Protein AF-A0A3R7SE68-F1 (afdb_monomer_lite)

pLDDT: mean 71.48, std 21.61, range [34.12, 95.69]

Sequence (95 aa):
MRREIGPDRAHPLDMVGLWPSGGHRRPGVLIRWPTMKSEKLLAELNRIRADLDKDPSDIEWFTLHHVFCFISYQQGAFQKYLDEVIKPGDEIPED

Foldseek 3Di:
DDDDDDDDDDDPPVPPPDDDPDDDPPPDPPCQVPLDALVVVLVVLVVVLVVDDCDCVDPVNVVSVVVSVVCVVVVVVVSVVSPVPPDRPPDDPDD

Structure (mmCIF, N/CA/C/O backbone):
data_AF-A0A3R7SE68-F1
#
_entry.id   AF-A0A3R7SE68-F1
#
loop_
_atom_site.group_PDB
_atom_site.id
_atom_site.type_symbol
_atom_site.label_atom_id
_atom_site.label_alt_id
_atom_site.label_comp_id
_atom_site.label_asym_id
_atom_site.label_entity_id
_atom_site.label_seq_id
_atom_site.pdbx_PDB_ins_code
_atom_site.Cartn_x
_atom_site.Cartn_y
_atom_site.Cartn_z
_atom_site.occupancy
_atom_site.B_iso_or_equiv
_atom_site.auth_seq_id
_atom_site.auth_comp_id
_atom_site.auth_asym_id
_atom_site.auth_atom_id
_atom_site.pdbx_PDB_model_num
ATOM 1 N 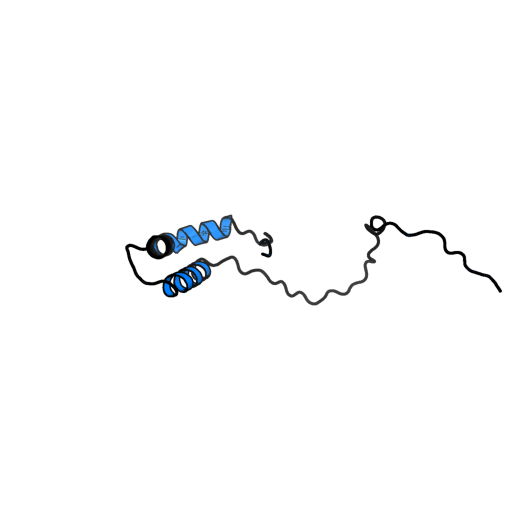N . MET A 1 1 ? 36.107 -31.449 59.774 1.00 43.53 1 MET A N 1
ATOM 2 C CA . MET A 1 1 ? 36.387 -31.478 58.323 1.00 43.53 1 MET A CA 1
ATOM 3 C C . MET A 1 1 ? 35.334 -32.352 57.653 1.00 43.53 1 MET A C 1
ATOM 5 O O . MET A 1 1 ? 35.479 -33.566 57.623 1.00 43.53 1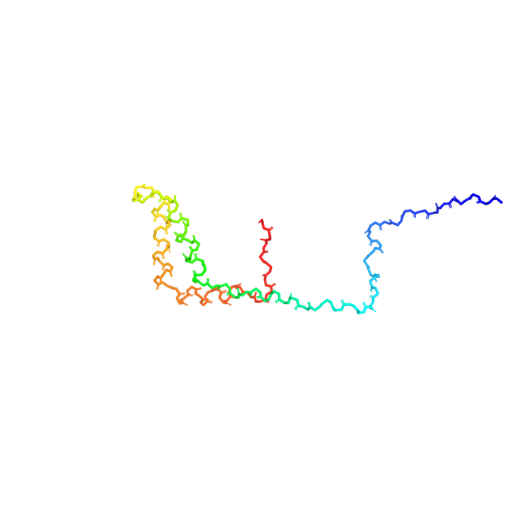 MET A O 1
ATOM 9 N N . ARG A 1 2 ? 34.204 -31.754 57.260 1.00 34.12 2 ARG A N 1
ATOM 10 C CA . ARG A 1 2 ? 33.035 -32.454 56.711 1.00 34.12 2 ARG A CA 1
ATOM 11 C C . ARG A 1 2 ? 33.044 -32.194 55.200 1.00 34.12 2 ARG A C 1
ATOM 13 O O . ARG A 1 2 ? 32.950 -31.042 54.798 1.00 34.12 2 ARG A O 1
ATOM 20 N N . ARG A 1 3 ? 33.283 -33.229 54.387 1.00 40.16 3 ARG A N 1
ATOM 21 C CA . ARG A 1 3 ? 33.177 -33.139 52.924 1.00 40.16 3 ARG A CA 1
ATOM 22 C C . ARG A 1 3 ? 31.694 -33.206 52.576 1.00 40.16 3 ARG A C 1
ATOM 24 O O . ARG A 1 3 ? 31.045 -34.200 52.891 1.00 40.16 3 ARG A O 1
ATOM 31 N N . GLU A 1 4 ? 31.174 -32.131 52.005 1.00 38.75 4 GLU A N 1
ATOM 32 C CA . GLU A 1 4 ? 29.809 -32.060 51.498 1.00 38.75 4 GLU A CA 1
ATOM 33 C C . GLU A 1 4 ? 29.712 -32.878 50.209 1.00 38.75 4 GLU A C 1
ATOM 35 O O . GLU A 1 4 ? 30.426 -32.632 49.239 1.00 38.75 4 GLU A O 1
ATOM 40 N N . ILE A 1 5 ? 28.853 -33.893 50.232 1.00 46.97 5 ILE A N 1
ATOM 41 C CA . ILE A 1 5 ? 28.414 -34.646 49.061 1.00 46.97 5 ILE A CA 1
ATOM 42 C C . ILE A 1 5 ? 26.999 -34.128 48.803 1.00 46.97 5 ILE A C 1
ATOM 44 O O . ILE A 1 5 ? 26.083 -34.445 49.559 1.00 46.97 5 ILE A O 1
ATOM 48 N N . GLY A 1 6 ? 26.854 -33.236 47.823 1.00 45.53 6 GLY A N 1
ATOM 49 C CA . GLY A 1 6 ? 25.573 -32.622 47.475 1.00 45.53 6 GLY A CA 1
ATOM 50 C C . GLY A 1 6 ? 24.625 -33.641 46.836 1.00 45.53 6 GLY A C 1
ATOM 51 O O . GLY A 1 6 ? 25.050 -34.338 45.909 1.00 45.53 6 GLY A O 1
ATOM 52 N N . PRO A 1 7 ? 23.366 -33.751 47.294 1.00 42.72 7 PRO A N 1
ATOM 53 C CA . PRO A 1 7 ? 22.372 -34.534 46.599 1.00 42.72 7 PRO A CA 1
ATOM 54 C C . PRO A 1 7 ? 21.694 -33.666 45.536 1.00 42.72 7 PRO A C 1
ATOM 56 O O . PRO A 1 7 ? 21.118 -32.623 45.823 1.00 42.72 7 PRO A O 1
ATOM 59 N N . ASP A 1 8 ? 21.771 -34.190 44.323 1.00 45.66 8 ASP A N 1
ATOM 60 C CA . ASP A 1 8 ? 20.743 -34.157 43.293 1.00 45.66 8 ASP A CA 1
ATOM 61 C C . ASP A 1 8 ? 20.457 -32.860 42.520 1.00 45.66 8 ASP A C 1
ATOM 63 O O . ASP A 1 8 ? 20.219 -31.775 43.046 1.00 45.66 8 ASP A O 1
ATOM 67 N N . ARG A 1 9 ? 20.468 -33.018 41.195 1.00 52.50 9 ARG A N 1
ATOM 68 C CA . ARG A 1 9 ? 20.121 -31.983 40.225 1.00 52.50 9 ARG A CA 1
ATOM 69 C C . ARG A 1 9 ? 18.607 -31.805 40.255 1.00 52.50 9 ARG A C 1
ATOM 71 O O . ARG A 1 9 ? 17.886 -32.714 39.858 1.00 52.50 9 ARG A O 1
ATOM 78 N N . ALA A 1 10 ? 18.131 -30.626 40.638 1.00 47.34 10 ALA A N 1
ATOM 79 C CA . ALA A 1 10 ? 16.756 -30.237 40.345 1.00 47.34 10 ALA A CA 1
ATOM 80 C C . ALA A 1 10 ? 16.532 -30.275 38.821 1.00 47.34 10 ALA A C 1
ATOM 82 O O . ALA A 1 10 ? 17.334 -29.727 38.055 1.00 47.34 10 ALA A O 1
ATOM 83 N N . HIS A 1 11 ? 15.470 -30.952 38.380 1.00 51.44 11 HIS A N 1
ATOM 84 C CA . HIS A 1 11 ? 15.111 -31.029 36.971 1.00 51.44 11 HIS A CA 1
ATOM 85 C C . HIS A 1 11 ? 14.556 -29.669 36.501 1.00 51.44 11 HIS A C 1
ATOM 87 O O . HIS A 1 11 ? 13.874 -28.985 37.265 1.00 51.44 11 HIS A O 1
ATOM 93 N N . PRO A 1 12 ? 14.763 -29.268 35.231 1.00 46.50 12 PRO A N 1
ATOM 94 C CA . PRO A 1 12 ? 14.300 -27.972 34.712 1.00 46.50 12 PRO A CA 1
ATOM 95 C C . PRO A 1 12 ? 12.774 -27.761 34.715 1.00 46.50 12 PRO A C 1
ATOM 97 O O . PRO A 1 12 ? 12.315 -26.687 34.340 1.00 46.50 12 PRO A O 1
ATOM 100 N N . LEU A 1 13 ? 11.986 -28.767 35.107 1.00 47.12 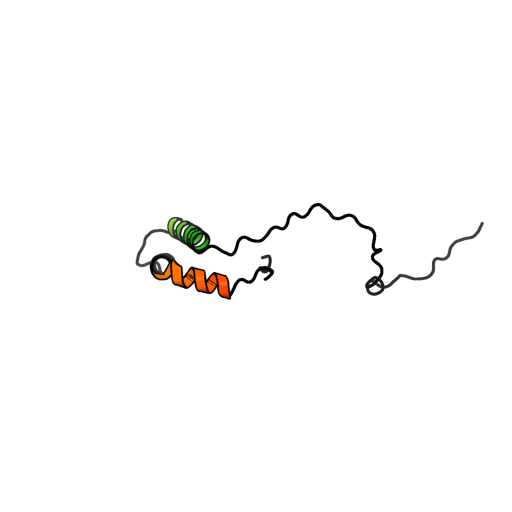13 LEU A N 1
ATOM 101 C CA . LEU A 1 13 ? 10.523 -28.714 35.148 1.00 47.12 13 LEU A CA 1
ATOM 102 C C . LEU A 1 13 ? 9.955 -28.531 36.567 1.00 47.12 13 LEU A C 1
ATOM 104 O O . LEU A 1 13 ? 8.762 -28.277 36.699 1.00 47.12 13 LEU A O 1
ATOM 108 N N . ASP A 1 14 ? 10.793 -28.537 37.611 1.00 50.84 14 ASP A N 1
ATOM 109 C CA . ASP A 1 14 ? 10.369 -28.297 39.005 1.00 50.84 14 ASP A CA 1
ATOM 110 C C . ASP A 1 14 ? 10.284 -26.794 39.364 1.00 50.84 14 ASP A C 1
ATOM 112 O O . ASP A 1 14 ? 10.030 -26.417 40.506 1.00 50.84 14 ASP A O 1
ATOM 116 N N . MET A 1 15 ? 10.485 -25.909 38.380 1.00 46.84 15 MET A N 1
ATOM 117 C CA . MET A 1 15 ? 10.433 -24.442 38.512 1.00 46.84 15 MET A CA 1
ATOM 118 C C . MET A 1 15 ? 9.114 -23.835 37.999 1.00 46.84 15 MET A C 1
ATOM 120 O O . MET A 1 15 ? 9.014 -22.623 37.811 1.00 46.84 15 MET A O 1
ATOM 124 N N . 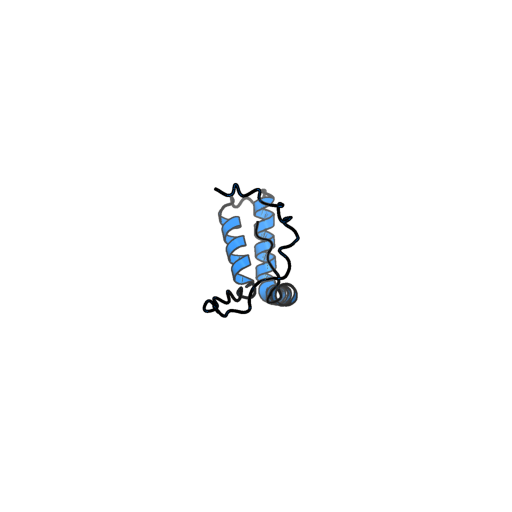VAL A 1 16 ? 8.075 -24.643 37.779 1.00 54.03 16 VAL A N 1
ATOM 125 C CA . VAL A 1 16 ? 6.722 -24.138 37.506 1.00 54.03 16 VAL A CA 1
ATOM 126 C C . VAL A 1 16 ? 5.980 -24.026 38.837 1.00 54.03 16 VAL A C 1
ATOM 128 O O . VAL A 1 16 ? 5.320 -24.965 39.267 1.00 54.03 16 VAL A O 1
ATOM 131 N N . GLY A 1 17 ? 6.101 -22.881 39.519 1.00 54.47 17 GLY A N 1
ATOM 132 C CA . GLY A 1 17 ? 5.204 -22.580 40.646 1.00 54.47 17 GLY A CA 1
ATOM 133 C C . GLY A 1 17 ? 5.742 -21.760 41.816 1.00 54.47 17 GLY A C 1
ATOM 134 O O . GLY A 1 17 ? 5.018 -21.612 42.796 1.00 54.47 17 GLY A O 1
ATOM 135 N N . LEU A 1 18 ? 6.955 -21.201 41.761 1.00 45.97 18 LEU A N 1
ATOM 136 C CA . LEU A 1 18 ? 7.490 -20.430 42.891 1.00 45.97 18 LEU A CA 1
ATOM 137 C C . LEU A 1 18 ? 8.105 -19.093 42.466 1.00 45.97 18 LEU A C 1
ATOM 139 O O . LEU A 1 18 ? 9.287 -18.839 42.682 1.00 45.97 18 LEU A O 1
ATOM 143 N N . TRP A 1 19 ? 7.290 -18.209 41.887 1.00 42.31 19 TRP A N 1
ATOM 144 C CA . TRP A 1 19 ? 7.631 -16.787 41.868 1.00 42.31 19 TRP A CA 1
ATOM 145 C C . TRP A 1 19 ? 6.940 -16.081 43.042 1.00 42.31 19 TRP A C 1
ATOM 147 O O . TRP A 1 19 ? 5.711 -16.134 43.139 1.00 42.31 19 TRP A O 1
ATOM 157 N N . PRO A 1 20 ? 7.686 -15.430 43.953 1.00 44.00 20 PRO A N 1
ATOM 158 C CA . PRO A 1 20 ? 7.096 -14.768 45.099 1.00 44.00 20 PRO A CA 1
ATOM 159 C C . PRO A 1 20 ? 6.366 -13.504 44.644 1.00 44.00 20 PRO A C 1
ATOM 161 O O . PRO A 1 20 ? 6.909 -12.655 43.934 1.00 44.00 20 PRO A O 1
ATOM 164 N N . SER A 1 21 ? 5.127 -13.369 45.107 1.00 56.97 21 SER A N 1
ATOM 165 C CA . SER A 1 21 ? 4.355 -12.129 45.118 1.00 56.97 21 SER A CA 1
ATOM 166 C C . SER A 1 21 ? 5.132 -11.035 45.859 1.00 56.97 21 SER A C 1
ATOM 168 O O . SER A 1 21 ? 5.001 -10.863 47.066 1.00 56.97 21 SER A O 1
ATOM 170 N N . GLY A 1 22 ? 5.978 -10.306 45.136 1.00 43.69 22 GLY A N 1
ATOM 171 C CA . GLY A 1 22 ? 6.795 -9.211 45.648 1.00 43.69 22 GLY A CA 1
ATOM 172 C C . GLY A 1 22 ? 6.846 -8.100 44.612 1.00 43.69 22 GLY A C 1
ATOM 173 O O . GLY A 1 22 ? 7.559 -8.189 43.616 1.00 43.69 22 GLY A O 1
ATOM 174 N N . GLY A 1 23 ? 6.027 -7.072 44.822 1.00 50.94 23 GLY A N 1
ATOM 175 C CA . GLY A 1 23 ? 5.770 -6.018 43.854 1.00 50.94 23 GLY A CA 1
ATOM 176 C C . GLY A 1 23 ? 7.022 -5.257 43.442 1.00 50.94 23 GLY A C 1
ATOM 177 O O . GLY A 1 23 ? 7.562 -4.483 44.217 1.00 50.94 23 GLY A O 1
ATOM 178 N N . HIS A 1 24 ? 7.403 -5.406 42.179 1.00 45.25 24 HIS A N 1
ATOM 179 C CA . HIS A 1 24 ? 8.053 -4.355 41.405 1.00 45.25 24 HIS A CA 1
ATOM 180 C C . HIS A 1 24 ? 7.239 -4.199 40.127 1.00 45.25 24 HIS A C 1
ATOM 182 O O . HIS A 1 24 ? 7.564 -4.753 39.077 1.00 45.25 24 HIS A O 1
ATOM 188 N N . ARG A 1 25 ? 6.127 -3.460 40.236 1.00 49.84 25 ARG A N 1
ATOM 189 C CA . ARG A 1 25 ? 5.474 -2.879 39.064 1.00 49.84 25 ARG A CA 1
ATOM 190 C C . ARG A 1 25 ? 6.516 -1.996 38.387 1.00 49.84 25 ARG A C 1
ATOM 192 O O . ARG A 1 25 ? 6.751 -0.877 38.835 1.00 49.84 25 ARG A O 1
ATOM 199 N N . ARG A 1 26 ? 7.165 -2.503 37.337 1.00 49.72 26 ARG A N 1
ATOM 200 C CA . ARG A 1 26 ? 7.852 -1.624 36.391 1.00 49.72 26 ARG A CA 1
ATOM 201 C C . ARG A 1 26 ? 6.770 -0.697 35.828 1.00 49.72 26 ARG A C 1
ATOM 203 O O . ARG A 1 26 ? 5.702 -1.204 35.475 1.00 49.72 26 ARG A O 1
ATOM 210 N N . PRO A 1 27 ? 6.966 0.632 35.831 1.00 37.91 27 PRO A N 1
ATOM 211 C CA . PRO A 1 27 ? 5.964 1.547 35.310 1.00 37.91 27 PRO A CA 1
ATOM 212 C C . PRO A 1 27 ? 5.692 1.155 33.860 1.00 37.91 27 PRO A C 1
ATOM 214 O O . PRO A 1 27 ? 6.607 1.067 33.043 1.00 37.91 27 PRO A O 1
ATOM 217 N N . GLY A 1 28 ? 4.433 0.798 33.612 1.00 43.38 28 GLY A N 1
ATOM 218 C CA . GLY A 1 28 ? 3.983 0.206 32.372 1.00 43.38 28 GLY A CA 1
ATOM 219 C C . GLY A 1 28 ? 4.276 1.115 31.195 1.00 43.38 28 GLY A C 1
ATOM 220 O O . GLY A 1 28 ? 3.631 2.143 31.012 1.00 43.38 28 GLY A O 1
ATOM 221 N N . VAL A 1 29 ? 5.181 0.668 30.338 1.00 44.25 29 VAL A N 1
ATOM 222 C CA . VAL A 1 29 ? 5.024 0.905 28.914 1.00 44.25 29 VAL A CA 1
ATOM 223 C C . VAL A 1 29 ? 3.990 -0.127 28.468 1.00 44.25 29 VAL A C 1
ATOM 225 O O . VAL A 1 29 ? 4.325 -1.226 28.039 1.00 44.25 29 VAL A O 1
ATOM 228 N N . LEU A 1 30 ? 2.704 0.215 28.619 1.00 40.88 30 LEU A N 1
ATOM 229 C CA . LEU A 1 30 ? 1.716 -0.280 27.668 1.00 40.88 30 LEU A CA 1
ATOM 230 C C . LEU A 1 30 ? 2.207 0.250 26.316 1.00 40.88 30 LEU A C 1
ATOM 232 O O . LEU A 1 30 ? 1.864 1.370 25.935 1.00 40.88 30 LEU A O 1
ATOM 236 N N . ILE A 1 31 ? 3.003 -0.528 25.575 1.00 43.22 31 ILE A N 1
ATOM 237 C CA . ILE A 1 31 ? 2.944 -0.419 24.120 1.00 43.22 31 ILE A CA 1
ATOM 238 C C . ILE A 1 31 ? 1.539 -0.927 23.801 1.00 43.22 31 ILE A C 1
ATOM 240 O O . ILE A 1 31 ? 1.313 -2.097 23.515 1.00 43.22 31 ILE A O 1
ATOM 244 N N . ARG A 1 32 ? 0.541 -0.054 23.965 1.00 44.88 32 ARG A N 1
ATOM 245 C CA . ARG A 1 32 ? -0.734 -0.214 23.295 1.00 44.88 32 ARG A CA 1
ATOM 246 C C . ARG A 1 32 ? -0.339 -0.166 21.834 1.00 44.88 32 ARG A C 1
ATOM 248 O O . ARG A 1 32 ? -0.127 0.932 21.317 1.00 44.88 32 ARG A O 1
ATOM 255 N N . TRP A 1 33 ? -0.140 -1.328 21.215 1.00 45.97 33 TRP A N 1
ATOM 256 C CA . TRP A 1 33 ? 0.097 -1.393 19.785 1.00 45.97 33 TRP A CA 1
ATOM 257 C C . TRP A 1 33 ? -1.004 -0.556 19.146 1.00 45.97 33 TRP A C 1
ATOM 259 O O . TRP A 1 33 ? -2.189 -0.774 19.434 1.00 45.97 33 TRP A O 1
ATOM 269 N N . PRO A 1 34 ? -0.646 0.514 18.423 1.00 56.69 34 PRO A N 1
ATOM 270 C CA . PRO A 1 34 ? -1.658 1.324 17.793 1.00 56.69 34 PRO A CA 1
ATOM 271 C C . PRO A 1 34 ? -2.386 0.393 16.830 1.00 56.69 34 PRO A C 1
ATOM 273 O O . PRO A 1 34 ? -1.747 -0.163 15.941 1.00 56.69 34 PRO A O 1
ATOM 276 N N . THR A 1 35 ? -3.694 0.213 17.048 1.00 65.69 35 THR A N 1
ATOM 277 C CA . THR A 1 35 ? -4.644 -0.377 16.088 1.00 65.69 35 THR A CA 1
ATOM 278 C C . THR A 1 35 ? -4.146 -0.104 14.677 1.00 65.69 35 THR A C 1
ATOM 280 O O . THR A 1 35 ? -3.958 1.077 14.341 1.00 65.69 35 THR A O 1
ATOM 283 N N . MET A 1 36 ? -3.819 -1.160 13.924 1.00 79.94 36 MET A N 1
ATOM 284 C CA . MET A 1 36 ? -3.067 -1.008 12.684 1.00 79.94 36 MET A CA 1
ATOM 285 C C . MET A 1 36 ? -3.842 -0.078 11.748 1.00 79.94 36 MET A C 1
ATOM 287 O O . MET A 1 36 ? -5.040 -0.243 11.510 1.00 79.94 36 MET A O 1
ATOM 291 N N . LYS A 1 37 ? -3.167 0.976 11.299 1.00 87.38 37 LYS A N 1
ATOM 292 C CA . LYS A 1 37 ? -3.773 2.025 10.487 1.00 87.38 37 LYS A CA 1
ATOM 293 C C . LYS A 1 37 ? -3.573 1.702 9.018 1.00 87.38 37 LYS A C 1
ATOM 295 O O . LYS A 1 37 ? -2.447 1.438 8.601 1.00 87.38 37 LYS A O 1
ATOM 300 N N . SER A 1 38 ? -4.652 1.759 8.247 1.00 89.44 38 SER A N 1
ATOM 301 C CA . SER A 1 38 ? -4.638 1.567 6.795 1.00 89.44 38 SER A CA 1
ATOM 302 C C . SER A 1 38 ? -3.629 2.494 6.109 1.00 89.44 38 SER A C 1
ATOM 304 O O . SER A 1 38 ? -2.935 2.070 5.188 1.00 89.44 38 SER A O 1
ATOM 306 N N . GLU A 1 39 ? -3.446 3.714 6.627 1.00 89.25 39 GLU A N 1
ATOM 307 C CA . GLU A 1 39 ? -2.457 4.674 6.134 1.00 89.25 39 GLU A CA 1
ATOM 308 C C . GLU A 1 39 ? -1.020 4.155 6.258 1.00 89.25 39 GLU A C 1
ATOM 310 O O . GLU A 1 39 ? -0.200 4.407 5.379 1.00 89.25 39 GLU A O 1
ATOM 315 N N . LYS A 1 40 ? -0.702 3.416 7.330 1.00 89.06 40 LYS A N 1
ATOM 316 C CA . LYS A 1 40 ? 0.641 2.850 7.529 1.00 89.06 40 LYS A CA 1
ATOM 317 C C . LYS A 1 40 ? 0.936 1.755 6.509 1.00 89.06 40 LYS A C 1
ATOM 319 O O . LYS A 1 40 ? 2.022 1.736 5.944 1.00 89.06 40 LYS A O 1
ATOM 324 N N . LEU A 1 41 ? -0.037 0.883 6.241 1.00 88.88 41 LEU A N 1
ATOM 325 C CA . LEU A 1 41 ? 0.111 -0.158 5.224 1.00 88.88 41 LEU A CA 1
ATOM 326 C C . LEU A 1 41 ? 0.256 0.452 3.822 1.00 88.88 41 LEU A C 1
ATOM 328 O O . LEU A 1 41 ? 1.116 0.035 3.053 1.00 88.88 41 LEU A O 1
ATOM 332 N N . LEU A 1 42 ? -0.527 1.488 3.510 1.00 92.12 42 LEU A N 1
ATOM 333 C CA . LEU A 1 42 ? -0.394 2.226 2.252 1.00 92.12 42 LEU A CA 1
ATOM 334 C C . LEU A 1 42 ? 0.964 2.930 2.122 1.00 92.12 42 LEU A C 1
ATOM 336 O O . LEU A 1 42 ? 1.521 2.964 1.025 1.00 92.12 42 LEU A O 1
ATOM 340 N N . ALA A 1 43 ? 1.513 3.461 3.218 1.00 92.50 43 ALA A N 1
ATOM 341 C CA . ALA A 1 43 ? 2.839 4.071 3.223 1.00 92.50 43 ALA A CA 1
ATOM 342 C C . ALA A 1 43 ? 3.937 3.048 2.889 1.00 92.50 43 ALA A C 1
ATOM 344 O O . ALA A 1 43 ? 4.767 3.320 2.021 1.00 92.50 43 ALA A O 1
ATOM 345 N N . GLU A 1 44 ? 3.898 1.859 3.497 1.00 92.19 44 GLU A N 1
ATOM 346 C CA . GLU A 1 44 ? 4.857 0.788 3.194 1.00 92.19 44 GLU A CA 1
ATOM 347 C C . GLU A 1 44 ? 4.693 0.246 1.771 1.00 92.19 44 GLU A C 1
ATOM 349 O O . GLU A 1 44 ? 5.680 0.109 1.051 1.00 92.19 44 GLU A O 1
ATOM 354 N N . LEU A 1 45 ? 3.458 0.026 1.307 1.00 91.81 45 LEU A N 1
ATOM 355 C CA . LEU A 1 45 ? 3.209 -0.374 -0.083 1.00 91.81 45 LEU A CA 1
ATOM 356 C C . LEU A 1 45 ? 3.751 0.657 -1.076 1.00 91.81 45 LEU A C 1
ATOM 358 O O . LEU A 1 45 ? 4.336 0.288 -2.093 1.00 91.81 45 LEU A O 1
ATOM 362 N N . ASN A 1 46 ? 3.583 1.951 -0.793 1.00 91.06 46 ASN A N 1
ATOM 363 C CA . ASN A 1 46 ? 4.120 3.000 -1.651 1.00 91.06 46 ASN A CA 1
ATOM 364 C C . ASN A 1 46 ? 5.652 3.054 -1.618 1.00 91.06 46 ASN A C 1
ATOM 366 O O . ASN A 1 46 ? 6.246 3.355 -2.650 1.00 91.06 46 ASN A O 1
ATOM 370 N N . ARG A 1 47 ? 6.280 2.754 -0.473 1.00 94.38 47 ARG A N 1
ATOM 371 C CA . ARG A 1 47 ? 7.739 2.643 -0.356 1.00 94.38 47 ARG A CA 1
ATOM 372 C C . ARG A 1 47 ? 8.266 1.522 -1.252 1.00 94.38 47 ARG A C 1
ATOM 374 O O . ARG A 1 47 ? 9.065 1.800 -2.132 1.00 94.38 47 ARG A O 1
ATOM 381 N N . ILE A 1 48 ? 7.730 0.307 -1.113 1.00 92.25 48 ILE A N 1
ATOM 382 C CA . ILE A 1 48 ? 8.145 -0.853 -1.924 1.00 92.25 48 ILE A CA 1
ATOM 383 C C . ILE A 1 48 ? 7.891 -0.589 -3.414 1.00 92.25 48 ILE A C 1
ATOM 385 O O . ILE A 1 48 ? 8.747 -0.842 -4.252 1.00 92.25 48 ILE A O 1
ATOM 389 N N . ARG A 1 49 ? 6.737 -0.005 -3.762 1.00 89.44 49 ARG A N 1
ATOM 390 C CA . ARG A 1 49 ? 6.428 0.365 -5.151 1.00 89.44 49 ARG A CA 1
ATOM 391 C C . ARG A 1 49 ? 7.397 1.408 -5.720 1.00 89.44 49 ARG A C 1
ATOM 393 O O . ARG A 1 49 ? 7.597 1.437 -6.929 1.00 89.44 49 ARG A O 1
ATOM 400 N N . ALA A 1 50 ? 7.925 2.308 -4.890 1.00 89.19 50 ALA A N 1
ATOM 401 C CA . ALA A 1 50 ? 8.878 3.330 -5.316 1.00 89.19 50 ALA A CA 1
ATOM 402 C C . ALA A 1 50 ? 10.295 2.774 -5.519 1.00 89.19 50 ALA A C 1
ATOM 404 O O . ALA A 1 50 ? 11.054 3.374 -6.277 1.00 89.19 50 ALA A O 1
ATOM 405 N N . ASP A 1 51 ? 10.614 1.649 -4.876 1.00 91.25 51 ASP A N 1
ATOM 406 C CA . ASP A 1 51 ? 11.894 0.953 -5.018 1.00 91.25 51 ASP A CA 1
ATOM 407 C C . ASP A 1 51 ? 11.981 0.143 -6.332 1.00 91.25 51 ASP A C 1
ATOM 409 O O . ASP A 1 51 ? 13.076 -0.239 -6.740 1.00 91.25 51 ASP A O 1
ATOM 413 N N . LEU A 1 52 ? 10.851 -0.092 -7.015 1.00 89.62 52 LEU A N 1
ATOM 414 C CA . LEU A 1 52 ? 10.783 -0.803 -8.296 1.00 89.62 52 LEU A CA 1
ATOM 415 C C . LEU A 1 52 ? 10.746 0.137 -9.508 1.00 89.62 52 LEU A C 1
ATOM 417 O O . LEU A 1 52 ? 10.192 1.243 -9.462 1.00 89.62 52 LEU A O 1
ATOM 421 N N . ASP A 1 53 ? 11.253 -0.364 -10.636 1.00 87.19 53 ASP A N 1
ATOM 422 C CA . ASP A 1 53 ? 11.097 0.284 -11.933 1.00 87.19 53 ASP A CA 1
ATOM 423 C C . ASP A 1 53 ? 9.622 0.285 -12.346 1.00 87.19 53 ASP A C 1
ATOM 425 O O . ASP A 1 53 ? 8.908 -0.707 -12.219 1.00 87.19 53 ASP A O 1
ATOM 429 N N . LYS A 1 54 ? 9.136 1.428 -12.841 1.00 87.81 54 LYS A N 1
ATOM 430 C CA . LYS A 1 54 ? 7.720 1.629 -13.193 1.00 87.81 54 LYS A CA 1
ATOM 431 C C . LYS A 1 54 ? 7.351 0.998 -14.535 1.00 87.81 54 LYS A C 1
ATOM 433 O O . LYS A 1 54 ? 6.750 1.666 -15.377 1.00 87.81 54 LYS A O 1
ATOM 438 N N . ASP A 1 55 ? 7.751 -0.250 -14.743 1.00 89.81 55 ASP A N 1
ATOM 439 C CA . ASP A 1 55 ? 7.470 -1.015 -15.950 1.00 89.81 55 ASP A CA 1
ATOM 440 C C . ASP A 1 55 ? 6.116 -1.736 -15.820 1.00 89.81 55 ASP A C 1
ATOM 442 O O . ASP A 1 55 ? 5.966 -2.627 -14.985 1.00 89.81 55 ASP A O 1
ATOM 446 N N . PRO A 1 56 ? 5.113 -1.405 -16.653 1.00 86.31 56 PRO A N 1
ATOM 447 C CA . PRO A 1 56 ? 3.834 -2.114 -16.677 1.00 86.31 56 PRO A CA 1
ATOM 448 C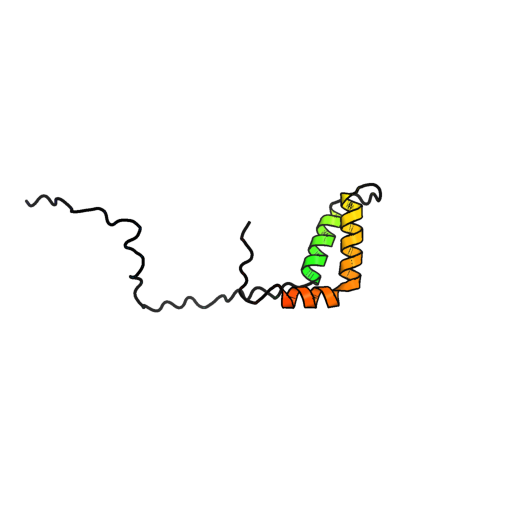 C . PRO A 1 56 ? 3.936 -3.579 -17.121 1.00 86.31 56 PRO A C 1
ATOM 450 O O . PRO A 1 56 ? 2.967 -4.321 -16.966 1.00 86.31 56 PRO A O 1
ATOM 453 N N . SER A 1 57 ? 5.063 -3.978 -17.711 1.00 91.00 57 SER A N 1
ATOM 454 C CA . SER A 1 57 ? 5.343 -5.353 -18.138 1.00 91.00 57 SER A CA 1
ATOM 455 C C . SER A 1 57 ? 5.936 -6.199 -17.009 1.00 91.00 57 SER A C 1
ATOM 457 O O . SER A 1 57 ? 5.894 -7.428 -17.092 1.00 91.00 57 SER A O 1
ATOM 459 N N . ASP A 1 58 ? 6.472 -5.558 -15.965 1.00 91.06 58 ASP A N 1
ATOM 460 C CA . ASP A 1 58 ? 6.958 -6.228 -14.766 1.00 91.06 58 ASP A CA 1
ATOM 461 C C . ASP A 1 58 ? 5.777 -6.583 -13.856 1.00 91.06 58 ASP A C 1
ATOM 463 O O . ASP A 1 58 ? 5.006 -5.729 -13.408 1.00 91.06 58 ASP A O 1
ATOM 467 N N . ILE A 1 59 ? 5.638 -7.876 -13.578 1.00 92.44 59 ILE A N 1
ATOM 468 C CA . ILE A 1 59 ? 4.562 -8.415 -12.755 1.00 92.44 59 ILE A CA 1
ATOM 469 C C . ILE A 1 59 ? 4.631 -7.920 -11.306 1.00 92.44 59 ILE A C 1
ATOM 471 O O . ILE A 1 59 ? 3.578 -7.742 -10.685 1.00 92.44 59 ILE A O 1
ATOM 475 N N . GLU A 1 60 ? 5.828 -7.669 -10.769 1.00 90.81 60 GLU A N 1
ATOM 476 C CA . GLU A 1 60 ? 6.000 -7.189 -9.396 1.00 90.81 60 GLU A CA 1
ATOM 477 C C . GLU A 1 60 ? 5.479 -5.756 -9.266 1.00 90.81 60 GLU A C 1
ATOM 479 O O . GLU A 1 60 ? 4.604 -5.478 -8.432 1.00 90.81 60 GLU A O 1
ATOM 484 N N . TRP A 1 61 ? 5.924 -4.861 -10.154 1.00 92.00 61 TRP A N 1
ATOM 485 C CA . TRP A 1 61 ? 5.439 -3.484 -10.184 1.00 92.00 61 TRP A CA 1
ATOM 486 C C . TRP A 1 61 ? 3.947 -3.408 -10.511 1.00 92.00 61 TRP A C 1
ATOM 488 O O . TRP A 1 61 ? 3.205 -2.701 -9.822 1.00 92.00 61 TRP A O 1
ATOM 498 N N . PHE A 1 62 ? 3.482 -4.157 -11.516 1.00 94.12 62 PHE A N 1
ATOM 499 C CA . PHE A 1 62 ? 2.076 -4.185 -11.922 1.00 94.12 62 PHE A CA 1
ATOM 500 C C . PHE A 1 62 ? 1.167 -4.591 -10.756 1.00 94.12 62 PHE A C 1
ATOM 502 O O . PHE A 1 62 ? 0.172 -3.919 -10.464 1.00 94.12 62 PHE A O 1
ATOM 509 N N . THR A 1 63 ? 1.541 -5.648 -10.029 1.00 94.25 63 THR A N 1
ATOM 510 C CA . THR A 1 63 ? 0.783 -6.128 -8.869 1.00 94.25 63 THR A CA 1
ATOM 511 C C . THR A 1 63 ? 0.750 -5.079 -7.762 1.00 94.25 63 THR A C 1
ATOM 513 O O . THR A 1 63 ? -0.331 -4.715 -7.295 1.00 94.25 63 THR A O 1
ATOM 516 N N . LEU A 1 64 ? 1.905 -4.533 -7.367 1.00 94.31 64 LEU A N 1
ATOM 517 C CA . LEU A 1 64 ? 1.975 -3.518 -6.312 1.00 94.31 64 LEU A CA 1
ATOM 518 C C . LEU A 1 64 ? 1.225 -2.239 -6.687 1.00 94.31 64 LEU A C 1
ATOM 520 O O . LEU A 1 64 ? 0.544 -1.651 -5.845 1.00 94.31 64 LEU A O 1
ATOM 524 N N . HIS A 1 65 ? 1.301 -1.820 -7.951 1.00 94.12 65 HIS A N 1
ATOM 525 C CA . HIS A 1 65 ? 0.562 -0.675 -8.461 1.00 94.12 65 HIS A CA 1
ATOM 526 C C . HIS A 1 65 ? -0.950 -0.875 -8.315 1.00 94.12 65 HIS A C 1
ATOM 528 O O . HIS A 1 65 ? -1.635 -0.009 -7.763 1.00 94.12 65 HIS A O 1
ATOM 534 N N . HIS A 1 66 ? -1.474 -2.019 -8.759 1.00 94.62 66 HIS A N 1
ATOM 535 C CA . HIS A 1 66 ? -2.907 -2.296 -8.705 1.00 94.62 66 HIS A CA 1
ATOM 536 C C . HIS A 1 66 ? -3.417 -2.559 -7.286 1.00 94.62 66 HIS A C 1
ATOM 538 O O . HIS A 1 66 ? -4.485 -2.055 -6.936 1.00 94.62 66 HIS A O 1
ATOM 544 N N . VAL A 1 67 ? -2.651 -3.256 -6.441 1.00 95.00 67 VAL A N 1
ATOM 545 C CA . VAL A 1 67 ? -2.982 -3.440 -5.018 1.00 95.00 67 VAL A CA 1
ATOM 546 C C . VAL A 1 67 ? -3.036 -2.090 -4.304 1.00 95.00 67 VAL A C 1
ATOM 548 O O . VAL A 1 67 ? -4.006 -1.807 -3.601 1.00 95.00 67 VAL A O 1
ATOM 551 N N . PHE A 1 68 ? -2.049 -1.221 -4.535 1.00 94.38 68 PHE A N 1
ATOM 552 C CA . PHE A 1 68 ? -2.034 0.123 -3.964 1.00 94.38 68 PHE A CA 1
ATOM 553 C C . PHE A 1 68 ? -3.276 0.925 -4.377 1.00 94.38 68 PHE A C 1
ATOM 555 O O . PHE A 1 68 ? -3.945 1.508 -3.522 1.00 94.38 68 PHE A O 1
ATOM 562 N N . CYS A 1 69 ? -3.619 0.929 -5.669 1.00 94.62 69 CYS A N 1
ATOM 563 C CA . CYS A 1 69 ? -4.804 1.621 -6.183 1.00 94.62 69 CYS A CA 1
ATOM 564 C C . CYS A 1 69 ? -6.106 1.058 -5.593 1.00 94.62 69 CYS A C 1
ATOM 566 O O . CYS A 1 69 ? -6.979 1.826 -5.187 1.00 94.62 69 CYS A O 1
ATOM 568 N N . PHE A 1 70 ? -6.226 -0.267 -5.494 1.00 95.69 70 PHE A N 1
ATOM 569 C CA . PHE A 1 70 ? -7.405 -0.933 -4.946 1.00 95.69 70 PHE A CA 1
ATOM 570 C C . PHE A 1 70 ? -7.617 -0.622 -3.459 1.00 95.69 70 PHE A C 1
ATOM 572 O O . PHE A 1 70 ? -8.709 -0.206 -3.066 1.00 95.69 70 PHE A O 1
ATOM 579 N N . ILE A 1 71 ? -6.577 -0.770 -2.633 1.00 93.19 71 ILE A N 1
ATOM 580 C CA . ILE A 1 71 ? -6.676 -0.514 -1.188 1.00 93.19 71 ILE A CA 1
ATOM 581 C C . ILE A 1 71 ? -6.917 0.972 -0.927 1.00 93.19 71 ILE A C 1
ATOM 583 O O . ILE A 1 71 ? -7.736 1.305 -0.076 1.00 93.19 71 ILE A O 1
ATOM 587 N N . SER A 1 72 ? -6.270 1.864 -1.682 1.00 92.62 72 SER A N 1
ATOM 588 C CA . SER A 1 72 ? -6.501 3.310 -1.558 1.00 92.62 72 SER A CA 1
ATOM 589 C C . SER A 1 72 ? -7.952 3.684 -1.875 1.00 92.62 72 SER A C 1
ATOM 591 O O . SER A 1 72 ? -8.537 4.520 -1.193 1.00 92.62 72 SER A O 1
ATOM 593 N N . TYR A 1 73 ? -8.563 3.036 -2.871 1.00 95.56 73 TYR A N 1
ATOM 594 C CA . TYR A 1 73 ? -9.975 3.244 -3.197 1.00 95.56 73 TYR A CA 1
ATOM 595 C C . TYR A 1 73 ? -10.910 2.729 -2.091 1.00 95.56 73 TYR A C 1
ATOM 597 O O . TYR A 1 73 ? -11.876 3.400 -1.734 1.00 95.56 73 TYR A O 1
ATOM 605 N N . GLN A 1 74 ? -10.594 1.573 -1.498 1.00 94.06 74 GLN A N 1
ATOM 606 C CA . GLN A 1 74 ? -11.400 0.931 -0.451 1.00 94.06 74 GLN A CA 1
ATOM 607 C C . GLN A 1 74 ? -10.892 1.181 0.975 1.00 94.06 74 GLN A C 1
ATOM 609 O O . GLN A 1 74 ? -11.214 0.418 1.889 1.00 94.06 74 GLN A O 1
ATOM 614 N N . GLN A 1 75 ? -10.137 2.259 1.200 1.00 91.50 75 GLN A N 1
ATOM 615 C CA . GLN A 1 75 ? -9.393 2.480 2.444 1.00 91.50 75 GLN A CA 1
ATOM 616 C C . GLN A 1 75 ? -10.286 2.424 3.695 1.00 91.50 75 GLN A C 1
ATOM 618 O O . GLN A 1 75 ? -9.922 1.812 4.697 1.00 91.50 75 GLN A O 1
ATOM 623 N N . GLY A 1 76 ? -11.494 2.994 3.630 1.00 91.50 76 GLY A N 1
ATOM 624 C CA . GLY A 1 76 ? -12.440 2.969 4.750 1.00 91.50 76 GLY A CA 1
ATOM 625 C C . GLY A 1 76 ? -12.977 1.571 5.079 1.00 91.50 76 GLY A C 1
ATOM 626 O O . GLY A 1 76 ? -13.130 1.234 6.251 1.00 91.50 76 GLY A O 1
ATOM 627 N N . ALA A 1 77 ? -13.246 0.741 4.066 1.00 92.75 77 ALA A N 1
ATOM 628 C CA . ALA A 1 77 ? -13.666 -0.647 4.272 1.00 92.75 77 ALA A CA 1
ATOM 629 C C . ALA A 1 77 ? -12.504 -1.501 4.795 1.00 92.75 77 ALA A C 1
ATOM 631 O O . ALA A 1 77 ? -12.691 -2.328 5.684 1.00 92.75 77 ALA A O 1
ATOM 632 N N . PHE A 1 78 ? -11.295 -1.245 4.296 1.00 91.88 78 PHE A N 1
ATOM 633 C CA . PHE A 1 78 ? -10.093 -1.924 4.751 1.00 91.88 78 PHE A CA 1
ATOM 634 C C . PHE A 1 78 ? -9.748 -1.586 6.208 1.00 91.88 78 PHE A C 1
ATOM 636 O O . PHE A 1 78 ? -9.423 -2.487 6.972 1.00 91.88 78 PHE A O 1
ATOM 643 N N . GLN A 1 79 ? -9.902 -0.328 6.640 1.00 90.75 79 GLN A N 1
ATOM 644 C CA . GLN A 1 79 ? -9.719 0.029 8.051 1.00 90.75 79 GLN A CA 1
ATOM 645 C C . GLN A 1 79 ? -10.699 -0.722 8.962 1.00 90.75 79 GLN A C 1
ATOM 647 O O . GLN A 1 79 ? -10.280 -1.221 9.999 1.00 90.75 79 GLN A O 1
ATOM 652 N N . LYS A 1 80 ? -11.973 -0.860 8.560 1.00 92.12 80 LYS A N 1
ATOM 653 C CA . LYS A 1 80 ? -12.956 -1.651 9.323 1.00 92.12 80 LYS A CA 1
ATOM 654 C C . LYS A 1 80 ? -12.531 -3.111 9.450 1.00 92.12 80 LYS A C 1
ATOM 656 O O . LYS A 1 80 ? -12.569 -3.656 10.543 1.00 92.12 80 LYS A O 1
ATOM 661 N N . TYR A 1 81 ? -12.071 -3.712 8.353 1.00 89.81 81 TYR A N 1
ATOM 662 C CA . TYR A 1 81 ? -11.535 -5.072 8.370 1.00 89.81 81 TYR A CA 1
ATOM 663 C C . TYR A 1 81 ? -10.337 -5.207 9.325 1.00 89.81 81 TYR A C 1
ATOM 665 O O . TYR A 1 81 ? -10.292 -6.139 10.123 1.00 89.81 81 TYR A O 1
ATOM 673 N N . LEU A 1 82 ? -9.390 -4.261 9.299 1.00 87.75 82 LEU A N 1
ATOM 674 C CA . LEU A 1 82 ? -8.254 -4.262 10.226 1.00 87.75 82 LEU A CA 1
ATOM 675 C C . LEU A 1 82 ? -8.704 -4.156 11.687 1.00 87.75 82 LEU A C 1
ATOM 677 O O . LEU A 1 82 ? -8.154 -4.851 12.535 1.00 87.75 82 LEU A O 1
ATOM 681 N N . ASP A 1 83 ? -9.706 -3.326 11.977 1.00 86.69 83 ASP A N 1
ATOM 682 C CA . ASP A 1 83 ? -10.241 -3.159 13.331 1.00 86.69 83 ASP A CA 1
ATOM 683 C C . ASP A 1 83 ? -10.979 -4.424 13.830 1.00 86.69 83 ASP A C 1
ATOM 685 O O . ASP A 1 83 ? -11.004 -4.690 15.032 1.00 86.69 83 ASP A O 1
ATOM 689 N N . GLU A 1 84 ? -11.570 -5.214 12.925 1.00 87.44 84 GLU A N 1
ATOM 690 C CA . GLU A 1 84 ? -12.232 -6.490 13.238 1.00 87.44 84 GLU A CA 1
ATOM 691 C C . GLU A 1 84 ? -11.236 -7.639 13.458 1.00 87.44 84 GLU A C 1
ATOM 693 O O . GLU A 1 84 ? -11.444 -8.487 14.333 1.00 87.44 84 GLU A O 1
ATOM 698 N N . VAL A 1 85 ? -10.168 -7.676 12.656 1.00 85.88 85 VAL A N 1
ATOM 699 C CA . VAL A 1 85 ? -9.194 -8.776 12.634 1.00 85.88 85 VAL A CA 1
ATOM 700 C C . VAL A 1 85 ? -8.074 -8.588 13.646 1.00 85.88 85 VAL A C 1
ATOM 702 O O . VAL A 1 85 ? -7.607 -9.574 14.203 1.00 85.88 85 VAL A O 1
ATOM 705 N N . ILE A 1 86 ? -7.643 -7.352 13.897 1.00 79.31 86 ILE A N 1
ATOM 706 C CA . ILE A 1 86 ? -6.522 -7.057 14.792 1.00 79.31 86 ILE A CA 1
ATOM 707 C C . ILE A 1 86 ? -7.091 -6.619 16.132 1.00 79.31 86 ILE A C 1
ATOM 709 O O . ILE A 1 86 ? -7.386 -5.439 16.355 1.00 79.31 86 ILE A O 1
ATOM 713 N N . LYS A 1 87 ? -7.256 -7.575 17.047 1.00 72.12 87 LYS A N 1
ATOM 714 C CA . LYS A 1 87 ? -7.761 -7.266 18.381 1.00 72.12 87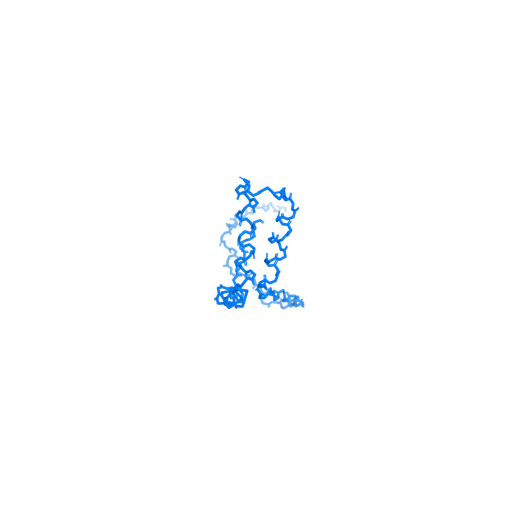 LYS A CA 1
ATOM 715 C C . LYS A 1 87 ? -6.640 -6.698 19.250 1.00 72.12 87 LYS A C 1
ATOM 717 O O . LYS A 1 87 ? -5.471 -7.056 19.092 1.00 72.12 87 LYS A O 1
ATOM 722 N N . PRO A 1 88 ? -6.964 -5.817 20.212 1.00 61.88 88 PRO A N 1
ATOM 723 C CA . PRO A 1 88 ? -5.990 -5.364 21.195 1.00 61.88 88 PRO A CA 1
ATOM 724 C C . PRO A 1 88 ? -5.478 -6.563 22.008 1.00 61.88 88 PRO A C 1
ATOM 726 O O . PRO A 1 88 ? -6.194 -7.070 22.869 1.00 61.88 88 PRO A O 1
ATOM 729 N N . GLY A 1 89 ? -4.252 -7.007 21.725 1.00 61.12 89 GLY A N 1
ATOM 730 C CA . GLY A 1 89 ? -3.625 -8.160 22.378 1.00 61.12 89 GLY A CA 1
ATOM 731 C C . GLY A 1 89 ? -3.338 -9.352 21.464 1.00 61.12 89 GLY A C 1
ATOM 732 O O . GLY A 1 89 ? -2.739 -10.304 21.950 1.00 61.12 89 GLY A O 1
ATOM 733 N N . ASP A 1 90 ? -3.710 -9.304 20.179 1.00 62.12 90 ASP A N 1
ATOM 734 C CA . ASP A 1 90 ? -3.217 -10.288 19.212 1.00 62.12 90 ASP A CA 1
ATOM 735 C C . ASP A 1 90 ? -1.709 -10.064 19.010 1.00 62.12 90 ASP A C 1
ATOM 737 O O . ASP A 1 90 ? -1.271 -8.995 18.574 1.00 62.12 90 ASP A O 1
ATOM 741 N N . GLU A 1 91 ? -0.911 -11.055 19.409 1.00 54.62 91 GLU A N 1
ATOM 742 C CA . GLU A 1 91 ? 0.535 -11.073 19.206 1.00 54.62 91 GLU A CA 1
ATOM 743 C C . GLU A 1 91 ? 0.818 -11.185 17.705 1.00 54.62 91 GLU A C 1
ATOM 745 O O . GLU A 1 91 ? 0.397 -12.135 17.044 1.00 54.62 91 GLU A O 1
ATOM 750 N N . ILE A 1 92 ? 1.522 -10.195 17.157 1.00 55.94 92 ILE A N 1
ATOM 751 C CA . ILE A 1 92 ? 2.140 -10.314 15.838 1.00 55.94 92 ILE A CA 1
ATOM 752 C C . ILE A 1 92 ? 3.318 -11.277 16.042 1.00 55.94 92 ILE A C 1
ATOM 754 O O . ILE A 1 92 ? 4.150 -10.978 16.900 1.00 55.94 92 ILE A O 1
ATOM 758 N N . PRO A 1 93 ? 3.393 -12.423 15.338 1.00 51.72 93 PRO A N 1
ATOM 759 C CA . PRO A 1 93 ? 4.574 -13.274 15.394 1.00 51.72 93 PRO A CA 1
ATOM 760 C C . PRO A 1 93 ? 5.800 -12.425 15.046 1.00 51.72 93 PRO A C 1
ATOM 762 O O . PRO A 1 93 ? 5.828 -11.782 13.999 1.00 51.72 93 PRO A O 1
ATOM 765 N N . GLU A 1 94 ? 6.749 -12.351 15.974 1.00 52.59 94 GLU A N 1
ATOM 766 C CA . GLU A 1 94 ? 8.040 -11.699 15.759 1.00 52.59 94 GLU A CA 1
ATOM 767 C C . GLU A 1 94 ? 8.826 -12.560 14.757 1.00 52.59 94 GLU A C 1
ATOM 769 O O . GLU A 1 94 ? 9.290 -13.642 15.126 1.00 52.59 94 GLU A O 1
ATOM 774 N N . ASP A 1 95 ? 8.933 -12.098 13.509 1.00 46.06 95 ASP A N 1
ATOM 775 C CA . ASP A 1 95 ? 9.881 -12.608 12.507 1.00 46.06 95 ASP A CA 1
ATOM 776 C C . ASP A 1 95 ? 11.101 -11.675 12.408 1.00 46.06 95 ASP A C 1
ATOM 778 O O . ASP A 1 95 ? 10.905 -10.450 12.204 1.00 46.06 95 ASP A O 1
#

Secondary structure (DSSP, 8-state):
--------PPPTTTTSS--------------------HHHHHHHHHHHHHHS---TT-HHHHHHHHHHHHHHHTHHHHHHHHHHHS-TT-PPP--

Radius of gyration: 25.99 Å; chains: 1; bounding box: 50×39×76 Å